Protein AF-A0A177L0U5-F1 (afdb_monomer_lite)

Sequence (101 aa):
MPKMHLKGRILQIVRENTLGKSEKGIWDYDIAKQVLTEYELQGAYAMGSVRIALTDLFSGALIETSEEKLDNGEHFGKDKVLFKYTLTSFGEDRMKDAGII

Secondary structure (DSSP, 8-state):
-PPPPHHHHHHHHHHHHHHS-SS-SEEHHHHHHHHHHHTT--HHHHHHHHHHHHHHHHHTTSEEEEEEEE--SSSS-TT-EEEEEEE-HHHHHHHHHTT--

Organism: NCBI:txid29332

Foldseek 3Di:
DPDDDLLLVLLVVQACQQPPDPDRFDKLQVSQVVSCVVVVHDDLVSSVVSVVSVVVCVVVVQKHFDDWDADCQPGNGGRDIMTTIHGDPVNVVVCVVVVSD

pLDDT: mean 94.85, std 7.61, range [49.94, 98.62]

Radius of gyration: 13.15 Å; chains: 1; bounding box: 37×27×33 Å

Structure (mmCIF, N/CA/C/O backbone):
data_AF-A0A177L0U5-F1
#
_entry.id   AF-A0A177L0U5-F1
#
loop_
_atom_site.group_PDB
_atom_site.id
_atom_site.type_symbol
_atom_site.label_atom_id
_atom_site.label_alt_id
_atom_site.label_comp_id
_atom_site.label_asym_id
_atom_site.label_entity_id
_atom_site.label_seq_id
_atom_site.pdbx_PDB_ins_code
_atom_site.Cartn_x
_atom_site.Cartn_y
_atom_site.Cartn_z
_atom_site.occupancy
_atom_site.B_iso_or_equiv
_atom_site.auth_seq_id
_atom_site.auth_comp_id
_atom_site.auth_asym_id
_atom_site.auth_atom_id
_atom_site.pdbx_PDB_model_num
ATOM 1 N N . MET A 1 1 ? 6.845 0.604 -23.774 1.00 49.94 1 MET A N 1
ATOM 2 C CA . MET A 1 1 ? 7.494 -0.117 -22.657 1.00 49.94 1 MET A CA 1
ATOM 3 C C . MET A 1 1 ? 6.488 -1.097 -22.075 1.00 49.94 1 MET A C 1
ATOM 5 O O . MET A 1 1 ? 5.314 -0.740 -22.038 1.00 49.94 1 MET A O 1
ATOM 9 N N . PRO A 1 2 ? 6.889 -2.315 -21.681 1.00 73.56 2 PRO A N 1
ATOM 10 C CA . PRO A 1 2 ? 6.002 -3.212 -20.942 1.00 73.56 2 PRO A CA 1
ATOM 11 C C . PRO A 1 2 ? 5.553 -2.547 -19.629 1.00 73.56 2 PRO A C 1
ATOM 13 O O . PRO A 1 2 ? 6.329 -1.805 -19.024 1.00 73.56 2 PRO A O 1
ATOM 16 N N . LYS A 1 3 ? 4.298 -2.770 -19.210 1.00 79.69 3 LYS A N 1
ATOM 17 C CA . LYS A 1 3 ? 3.794 -2.250 -17.927 1.00 79.69 3 LYS A CA 1
ATOM 18 C C . LYS A 1 3 ? 4.619 -2.854 -16.781 1.00 79.69 3 LYS A C 1
ATOM 20 O O . LYS A 1 3 ? 4.923 -4.046 -16.802 1.00 79.69 3 LYS A O 1
ATOM 25 N N . MET A 1 4 ? 4.962 -2.032 -15.787 1.00 90.88 4 MET A N 1
ATOM 26 C CA . MET A 1 4 ? 5.639 -2.468 -14.559 1.00 90.88 4 MET A CA 1
ATOM 27 C C . MET A 1 4 ? 4.837 -3.589 -13.878 1.00 90.88 4 MET A C 1
ATOM 29 O O . MET A 1 4 ? 3.605 -3.594 -13.927 1.00 90.88 4 MET A O 1
ATOM 33 N N . HIS A 1 5 ? 5.508 -4.535 -13.218 1.00 92.31 5 HIS A N 1
ATOM 34 C CA . HIS A 1 5 ? 4.809 -5.542 -12.416 1.00 92.31 5 HIS A CA 1
ATOM 35 C C . HIS A 1 5 ? 4.045 -4.874 -11.258 1.00 92.31 5 HIS A C 1
ATOM 37 O O . HIS A 1 5 ? 4.548 -3.931 -10.647 1.00 92.31 5 HIS A O 1
ATOM 43 N N . LEU A 1 6 ? 2.857 -5.387 -10.920 1.00 93.38 6 LEU A N 1
ATOM 44 C CA . LEU A 1 6 ? 1.898 -4.751 -10.005 1.00 93.38 6 LEU A CA 1
ATOM 45 C C . LEU A 1 6 ? 2.526 -4.256 -8.692 1.00 93.38 6 LEU A C 1
ATOM 47 O O . LEU A 1 6 ? 2.353 -3.102 -8.314 1.00 93.38 6 LEU A O 1
ATOM 51 N N . LYS A 1 7 ? 3.315 -5.111 -8.025 1.00 96.50 7 LYS A N 1
ATOM 52 C CA . LYS A 1 7 ? 4.002 -4.765 -6.767 1.00 96.50 7 LYS A CA 1
ATOM 53 C C . LYS A 1 7 ? 5.004 -3.619 -6.936 1.00 96.50 7 LYS A C 1
ATOM 55 O O . LYS A 1 7 ? 5.073 -2.744 -6.081 1.00 96.50 7 LYS A O 1
ATOM 60 N N . GLY A 1 8 ? 5.744 -3.605 -8.045 1.00 97.06 8 GLY A N 1
ATOM 61 C CA . GLY A 1 8 ? 6.687 -2.531 -8.354 1.00 97.06 8 GLY A CA 1
ATOM 62 C C . GLY A 1 8 ? 5.968 -1.207 -8.588 1.00 97.06 8 GLY A C 1
ATOM 63 O O . GLY A 1 8 ? 6.391 -0.179 -8.066 1.00 97.06 8 GLY A O 1
ATOM 64 N N . ARG A 1 9 ? 4.824 -1.236 -9.284 1.00 97.31 9 ARG A N 1
ATOM 65 C CA . ARG A 1 9 ? 4.019 -0.027 -9.478 1.00 97.31 9 ARG A CA 1
ATOM 66 C C . ARG A 1 9 ? 3.388 0.473 -8.178 1.00 97.31 9 ARG A C 1
ATOM 68 O O . ARG A 1 9 ? 3.429 1.670 -7.919 1.00 97.3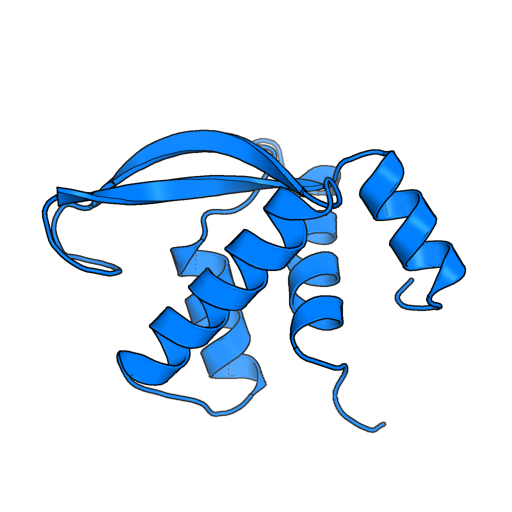1 9 ARG A O 1
ATOM 75 N N . ILE A 1 10 ? 2.877 -0.422 -7.330 1.00 98.31 10 ILE A N 1
ATOM 76 C CA . ILE A 1 10 ? 2.380 -0.066 -5.991 1.00 98.31 10 ILE A CA 1
ATOM 77 C C . ILE A 1 10 ? 3.474 0.634 -5.174 1.00 98.31 10 ILE A C 1
ATOM 79 O O . ILE A 1 10 ? 3.217 1.682 -4.589 1.00 98.31 10 ILE A O 1
ATOM 83 N N . LEU A 1 11 ? 4.703 0.109 -5.176 1.00 98.25 11 LEU A N 1
ATOM 84 C CA . LEU A 1 11 ? 5.831 0.736 -4.484 1.00 98.25 11 LEU A CA 1
ATOM 85 C C . LEU A 1 11 ? 6.142 2.142 -5.020 1.00 98.25 11 LEU A C 1
ATOM 87 O O . LEU A 1 11 ? 6.368 3.052 -4.227 1.00 98.25 11 LEU A O 1
ATOM 91 N N . GLN A 1 12 ? 6.092 2.350 -6.341 1.00 97.31 12 GLN A N 1
ATOM 92 C CA . GLN A 1 12 ? 6.242 3.685 -6.934 1.00 97.31 12 GLN A CA 1
ATOM 93 C C . GLN A 1 12 ? 5.150 4.652 -6.449 1.00 97.31 12 GLN A C 1
ATOM 95 O O . GLN A 1 12 ? 5.472 5.753 -6.010 1.00 97.31 12 GLN A O 1
ATOM 100 N N . ILE A 1 13 ? 3.882 4.222 -6.430 1.00 97.62 13 ILE A N 1
ATOM 101 C CA . ILE A 1 13 ? 2.760 5.029 -5.918 1.00 97.62 13 ILE A CA 1
ATOM 102 C C . ILE A 1 13 ? 2.988 5.404 -4.445 1.00 97.62 13 ILE A C 1
ATOM 104 O O . ILE A 1 13 ? 2.852 6.570 -4.067 1.00 97.62 13 ILE A O 1
ATOM 108 N N . VAL A 1 14 ? 3.365 4.440 -3.598 1.00 97.81 14 VAL A N 1
ATOM 109 C CA . VAL A 1 14 ? 3.622 4.694 -2.170 1.00 97.81 14 VAL A CA 1
ATOM 110 C C . VAL A 1 14 ? 4.802 5.654 -1.991 1.00 97.81 14 VAL A C 1
ATOM 112 O O . VAL A 1 14 ? 4.714 6.590 -1.194 1.00 97.81 14 VAL A O 1
ATOM 115 N N . ARG A 1 15 ? 5.879 5.490 -2.766 1.00 96.88 15 ARG A N 1
ATOM 116 C CA . ARG A 1 15 ? 7.048 6.379 -2.756 1.00 96.88 15 ARG A CA 1
ATOM 117 C C . ARG A 1 15 ? 6.683 7.821 -3.098 1.00 96.88 15 ARG A C 1
ATOM 119 O O . ARG A 1 15 ? 7.018 8.734 -2.343 1.00 96.88 15 ARG A O 1
ATOM 126 N N . GLU A 1 16 ? 5.973 8.024 -4.207 1.00 95.62 16 GLU A N 1
ATOM 127 C CA . GLU A 1 16 ? 5.518 9.341 -4.674 1.00 95.62 16 GLU A CA 1
ATOM 128 C C . GLU A 1 16 ? 4.721 10.074 -3.578 1.00 95.62 16 GLU A C 1
ATOM 130 O O . GLU A 1 16 ? 4.943 11.258 -3.318 1.00 95.62 16 GLU A O 1
ATOM 135 N N . ASN A 1 17 ? 3.854 9.348 -2.865 1.00 96.25 17 ASN A N 1
ATOM 136 C CA . ASN A 1 17 ? 3.027 9.894 -1.784 1.00 96.25 17 ASN A CA 1
ATOM 137 C C . ASN A 1 17 ? 3.739 9.973 -0.421 1.00 96.25 17 ASN A C 1
ATOM 139 O O . ASN A 1 17 ? 3.259 10.649 0.486 1.00 96.25 17 ASN A O 1
ATOM 143 N N . THR A 1 18 ? 4.896 9.329 -0.264 1.00 93.94 18 THR A N 1
ATOM 144 C CA . THR A 1 18 ? 5.742 9.463 0.933 1.00 93.94 18 THR A CA 1
ATOM 145 C C . THR A 1 18 ? 6.616 10.716 0.855 1.00 93.94 18 THR A C 1
ATOM 147 O O . THR A 1 18 ? 6.813 11.396 1.862 1.00 93.94 18 THR A O 1
ATOM 150 N N . LEU A 1 19 ? 7.129 11.036 -0.338 1.00 84.44 19 LEU A N 1
ATOM 151 C CA . LEU A 1 19 ? 8.087 12.127 -0.551 1.00 84.44 19 LEU A CA 1
ATOM 152 C C . LEU A 1 19 ? 7.432 13.468 -0.926 1.00 84.44 19 LEU A C 1
ATOM 154 O O . LEU A 1 19 ? 8.014 14.516 -0.661 1.00 84.44 19 LEU A O 1
ATOM 158 N N . GLY A 1 20 ? 6.256 13.450 -1.565 1.00 69.06 20 GLY A N 1
ATOM 159 C CA . GLY A 1 20 ? 5.732 14.609 -2.301 1.00 69.06 20 GLY A CA 1
ATOM 160 C C . GLY A 1 20 ? 4.594 15.413 -1.662 1.00 69.06 20 GLY A C 1
ATOM 161 O O . GLY A 1 20 ? 4.116 16.345 -2.307 1.00 69.06 20 GLY A O 1
ATOM 162 N N . LYS A 1 21 ? 4.103 15.078 -0.458 1.00 70.50 21 LYS A N 1
ATOM 163 C CA . LYS A 1 21 ? 2.868 15.677 0.097 1.00 70.50 21 LYS A CA 1
ATOM 164 C C . LYS A 1 21 ? 3.008 16.158 1.545 1.00 70.50 21 LYS A C 1
ATOM 166 O O . LYS A 1 21 ? 3.741 15.571 2.336 1.00 70.50 21 LYS A O 1
ATOM 171 N N . SER A 1 22 ? 2.258 17.216 1.884 1.00 65.81 22 SER A N 1
ATOM 172 C CA . SER A 1 22 ? 2.145 17.760 3.250 1.00 65.81 22 SER A CA 1
ATOM 173 C C . SER A 1 22 ? 1.605 16.724 4.240 1.00 65.81 22 SER A C 1
ATOM 175 O O . SER A 1 22 ? 2.038 16.684 5.387 1.00 65.81 22 SER A O 1
ATOM 177 N N . GLU A 1 23 ? 0.703 15.854 3.776 1.00 78.56 23 GLU A N 1
ATOM 178 C CA . GLU A 1 23 ? 0.345 14.617 4.466 1.00 78.56 23 GLU A CA 1
ATOM 179 C C . GLU A 1 23 ? 1.114 13.448 3.855 1.00 78.56 23 GLU A C 1
ATOM 181 O O . GLU A 1 23 ? 0.928 13.124 2.682 1.00 78.56 23 GLU A O 1
ATOM 186 N N . LYS A 1 24 ? 1.971 12.810 4.655 1.00 89.12 24 LYS A N 1
ATOM 187 C CA . LYS A 1 24 ? 2.766 11.666 4.206 1.00 89.12 24 LYS A CA 1
ATOM 188 C C . LYS A 1 24 ? 1.914 10.403 4.108 1.00 89.12 24 LYS A C 1
ATOM 190 O O . LYS A 1 24 ? 1.184 10.059 5.039 1.00 89.12 24 LYS A O 1
ATOM 195 N N . GLY A 1 25 ? 2.096 9.682 3.008 1.00 95.44 25 GLY A N 1
ATOM 196 C CA . GLY A 1 25 ? 1.502 8.374 2.770 1.00 95.44 25 GLY A CA 1
ATOM 197 C C . GLY A 1 25 ? 0.221 8.418 1.947 1.00 95.44 25 GLY A C 1
ATOM 198 O O . GLY A 1 25 ? -0.262 9.473 1.539 1.00 95.44 25 GLY A O 1
ATOM 199 N N . ILE A 1 26 ? -0.316 7.236 1.670 1.00 97.88 26 ILE A N 1
ATOM 200 C CA . ILE A 1 26 ? -1.492 7.052 0.819 1.00 97.88 26 ILE A CA 1
ATOM 201 C C . ILE A 1 26 ? -2.345 5.897 1.333 1.00 97.88 26 ILE A C 1
ATOM 203 O O . ILE A 1 26 ? -1.824 4.882 1.792 1.00 97.88 26 ILE A O 1
ATOM 207 N N . TRP A 1 27 ? -3.663 6.060 1.267 1.00 98.06 27 TRP A N 1
ATOM 208 C CA . TRP A 1 27 ? -4.599 5.034 1.697 1.00 98.06 27 TRP A CA 1
ATOM 209 C C . TRP A 1 27 ? -4.648 3.852 0.729 1.00 98.06 27 TRP A C 1
ATOM 211 O O . TRP A 1 27 ? -4.617 4.023 -0.490 1.00 98.06 27 TRP A O 1
ATOM 221 N N . ASP A 1 28 ? -4.797 2.650 1.274 1.00 98.31 28 ASP A N 1
ATOM 222 C CA . ASP A 1 28 ? -4.906 1.397 0.525 1.00 98.31 28 ASP A CA 1
ATOM 223 C C . ASP A 1 28 ? -5.993 1.412 -0.563 1.00 98.31 28 ASP A C 1
ATOM 225 O O . ASP A 1 28 ? -5.779 0.889 -1.660 1.00 98.31 28 ASP A O 1
ATOM 229 N N . TYR A 1 29 ? -7.126 2.068 -0.313 1.00 98.06 29 TYR 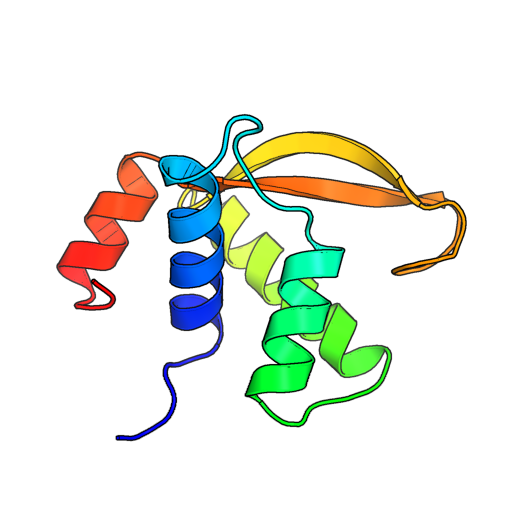A N 1
ATOM 230 C CA . TYR A 1 29 ? -8.187 2.235 -1.308 1.00 98.06 29 TYR A CA 1
ATOM 231 C C . TYR A 1 29 ? -7.814 3.173 -2.461 1.00 98.06 29 TYR A C 1
ATOM 233 O O . TYR A 1 29 ? -8.249 2.934 -3.588 1.00 98.06 29 TYR A O 1
ATOM 241 N N . ASP A 1 30 ? -7.008 4.209 -2.224 1.00 98.12 30 ASP A N 1
ATOM 242 C CA . ASP A 1 30 ? -6.551 5.119 -3.280 1.00 98.12 30 ASP A CA 1
ATOM 243 C C . ASP A 1 30 ? -5.495 4.443 -4.156 1.00 98.12 30 ASP A C 1
ATOM 245 O O . ASP A 1 30 ? -5.576 4.519 -5.384 1.00 98.12 30 ASP A O 1
ATOM 249 N N . ILE A 1 31 ? -4.575 3.686 -3.539 1.00 98.38 31 ILE A N 1
ATOM 250 C CA . ILE A 1 31 ? -3.627 2.827 -4.264 1.00 98.38 31 ILE A CA 1
ATOM 251 C C . ILE A 1 31 ? -4.399 1.854 -5.161 1.00 98.38 31 ILE A C 1
ATOM 253 O O . ILE A 1 31 ? -4.104 1.738 -6.350 1.00 98.38 31 ILE A O 1
ATOM 257 N N . ALA A 1 32 ? -5.406 1.167 -4.609 1.00 98.12 32 ALA A N 1
ATOM 258 C CA . ALA A 1 32 ? -6.199 0.199 -5.357 1.00 98.12 32 ALA A CA 1
ATOM 259 C C . ALA A 1 32 ? -6.937 0.846 -6.534 1.00 98.12 32 ALA A C 1
ATOM 261 O O . ALA A 1 32 ? -6.811 0.364 -7.656 1.00 98.12 32 ALA A O 1
ATOM 262 N N . LYS A 1 33 ? -7.634 1.969 -6.323 1.00 97.81 33 LYS A N 1
ATOM 263 C CA . LYS A 1 33 ? -8.328 2.697 -7.400 1.00 97.81 33 LYS A 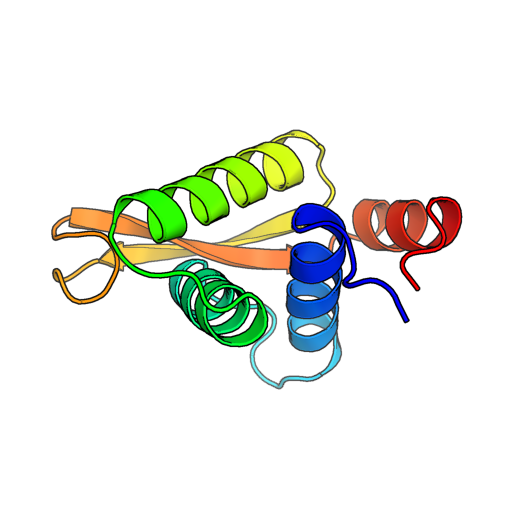CA 1
ATOM 264 C C . LYS A 1 33 ? -7.375 3.118 -8.520 1.00 97.81 33 LYS A C 1
ATOM 266 O O . LYS A 1 33 ? -7.696 2.933 -9.696 1.00 97.81 33 LYS A O 1
ATOM 271 N N . GLN A 1 34 ? -6.206 3.650 -8.166 1.00 97.94 34 GLN A N 1
ATOM 272 C CA . GLN A 1 34 ? -5.204 4.071 -9.139 1.00 97.94 34 GLN A CA 1
ATOM 273 C C . GLN A 1 34 ? -4.676 2.881 -9.949 1.00 97.94 34 GLN A C 1
ATOM 275 O O . GLN A 1 34 ? -4.691 2.917 -11.177 1.00 97.94 34 GLN A O 1
ATOM 280 N N . VAL A 1 35 ? -4.284 1.799 -9.275 1.00 97.75 35 VAL A N 1
ATOM 281 C CA . VAL A 1 35 ? -3.803 0.572 -9.920 1.00 97.75 35 VAL A CA 1
ATOM 282 C C . VAL A 1 35 ? -4.868 -0.042 -10.828 1.00 97.75 35 VAL A C 1
ATOM 284 O O . VAL A 1 35 ? -4.576 -0.395 -11.966 1.00 97.75 35 VAL A O 1
ATOM 287 N N . LEU A 1 36 ? -6.112 -0.155 -10.367 1.00 97.19 36 LEU A N 1
ATOM 288 C CA . LEU A 1 36 ? -7.189 -0.711 -11.184 1.00 97.19 36 LEU A CA 1
ATOM 289 C C . LEU A 1 36 ? -7.407 0.121 -12.454 1.00 97.19 36 LEU A C 1
ATOM 291 O O . LEU A 1 36 ? -7.544 -0.446 -13.534 1.00 97.19 36 LEU A O 1
ATOM 295 N N . THR A 1 37 ? -7.347 1.449 -12.340 1.00 97.38 37 THR A N 1
ATOM 296 C CA . THR A 1 37 ? -7.457 2.360 -13.488 1.00 97.38 37 THR A CA 1
ATOM 297 C C . THR A 1 37 ? -6.288 2.185 -14.465 1.00 97.38 37 THR A C 1
ATOM 299 O O . THR A 1 37 ? -6.508 1.994 -15.657 1.00 97.38 37 THR A O 1
ATOM 302 N N . GLU A 1 38 ? -5.041 2.196 -13.982 1.00 96.56 38 GLU A N 1
ATOM 303 C CA . GLU A 1 38 ? -3.835 2.084 -14.823 1.00 96.56 38 GLU A CA 1
ATOM 304 C C . GLU A 1 38 ? -3.729 0.726 -15.550 1.00 96.56 38 GLU A C 1
ATOM 306 O O . GLU A 1 38 ? -3.163 0.627 -16.647 1.00 96.56 38 GLU A O 1
ATOM 311 N N . TYR A 1 39 ? -4.264 -0.337 -14.946 1.00 95.50 39 TYR A N 1
ATOM 312 C CA . TYR A 1 39 ? -4.206 -1.704 -15.470 1.00 95.50 39 TYR A CA 1
ATOM 313 C C . TYR A 1 39 ? -5.522 -2.179 -16.099 1.00 95.50 39 TYR A C 1
ATOM 315 O O . TYR A 1 39 ? -5.581 -3.333 -16.513 1.00 95.50 39 TYR A O 1
ATOM 323 N N . GLU A 1 40 ? -6.527 -1.304 -16.224 1.00 96.56 40 GLU A N 1
ATOM 324 C CA . GLU A 1 40 ? -7.838 -1.613 -16.824 1.00 96.56 40 GLU A CA 1
ATOM 325 C C . GLU A 1 40 ? -8.536 -2.804 -16.133 1.00 96.56 40 GLU A C 1
ATOM 327 O O . GLU A 1 40 ? -9.171 -3.652 -16.760 1.00 96.56 40 GLU A O 1
ATOM 332 N N . LEU A 1 41 ? -8.393 -2.878 -14.807 1.00 96.06 41 LEU A N 1
ATOM 333 C CA . LEU A 1 41 ? -8.988 -3.896 -13.944 1.00 96.06 41 LEU A CA 1
ATOM 334 C C . LEU A 1 41 ? -10.209 -3.330 -13.215 1.00 96.06 41 LEU A C 1
ATOM 336 O O . LEU A 1 41 ? -10.293 -2.137 -12.933 1.00 96.06 41 LEU A O 1
ATOM 340 N N . GLN A 1 42 ? -11.147 -4.198 -12.840 1.00 96.38 42 GLN A N 1
ATOM 341 C CA . GLN A 1 42 ? -12.372 -3.781 -12.159 1.00 96.38 42 GLN A CA 1
ATOM 342 C C . GLN A 1 42 ? -12.902 -4.837 -11.187 1.00 96.38 42 GLN A C 1
ATOM 344 O O . GLN A 1 42 ? -12.603 -6.027 -11.291 1.00 96.38 42 GLN A O 1
ATOM 349 N N . GLY A 1 43 ? -13.751 -4.385 -10.264 1.00 95.25 43 GLY A N 1
ATOM 350 C CA . GLY A 1 43 ? -14.501 -5.241 -9.350 1.00 95.25 43 GLY A CA 1
ATOM 351 C C . GLY A 1 43 ? -13.774 -5.593 -8.048 1.00 95.25 43 GLY A C 1
ATOM 352 O O . GLY A 1 43 ? -12.579 -5.355 -7.866 1.00 95.25 43 GLY A O 1
ATOM 353 N N . ALA A 1 44 ? -14.534 -6.183 -7.120 1.00 94.00 44 ALA A N 1
ATOM 354 C CA . ALA A 1 44 ? -14.085 -6.467 -5.756 1.00 94.00 44 ALA A CA 1
ATOM 355 C C . ALA A 1 44 ? -12.885 -7.427 -5.693 1.00 94.00 44 ALA A C 1
ATOM 357 O O . ALA A 1 44 ? -12.026 -7.278 -4.827 1.00 94.00 44 ALA A O 1
ATOM 358 N N . TYR A 1 45 ? -12.799 -8.380 -6.626 1.00 95.38 45 TYR A N 1
ATOM 359 C CA . TYR A 1 45 ? -11.664 -9.299 -6.708 1.00 95.38 45 TYR A CA 1
ATOM 360 C C . TYR A 1 45 ? -10.353 -8.547 -6.969 1.00 95.38 45 TYR A C 1
ATOM 362 O O . TYR A 1 45 ? -9.401 -8.709 -6.211 1.00 95.38 45 TYR A O 1
ATOM 370 N N . ALA A 1 46 ? -10.327 -7.664 -7.975 1.00 96.44 46 ALA A N 1
ATOM 371 C CA . ALA A 1 46 ? -9.143 -6.875 -8.307 1.00 96.44 46 ALA A CA 1
ATOM 372 C C . ALA A 1 46 ? -8.738 -5.935 -7.159 1.00 96.44 46 ALA A C 1
ATOM 374 O O . ALA A 1 46 ? -7.558 -5.857 -6.818 1.00 96.44 46 ALA A O 1
ATOM 375 N N . MET A 1 47 ? -9.713 -5.289 -6.504 1.00 96.19 47 MET A N 1
ATOM 376 C CA . MET A 1 47 ? -9.469 -4.498 -5.288 1.00 96.19 47 MET A CA 1
ATOM 377 C C . MET A 1 47 ? -8.809 -5.348 -4.190 1.00 96.19 47 MET A C 1
ATOM 379 O O . MET A 1 47 ? -7.826 -4.930 -3.578 1.00 96.19 47 MET A O 1
ATOM 383 N N . GLY A 1 48 ? -9.311 -6.566 -3.963 1.00 96.00 48 GLY A N 1
ATOM 384 C CA . GLY A 1 48 ? -8.744 -7.517 -3.007 1.00 96.00 48 GLY A CA 1
ATOM 385 C C . GLY A 1 48 ? -7.323 -7.962 -3.365 1.00 96.00 48 GLY A C 1
ATOM 386 O O . GLY A 1 48 ? -6.472 -8.034 -2.482 1.00 96.00 48 GLY A O 1
ATOM 387 N N . SER A 1 49 ? -7.026 -8.194 -4.647 1.00 96.88 49 SER A N 1
ATOM 388 C CA . SER A 1 49 ? -5.676 -8.545 -5.107 1.00 96.88 49 SER A CA 1
ATOM 389 C C . SER A 1 49 ? -4.652 -7.448 -4.808 1.00 96.88 49 SER A C 1
ATOM 391 O O . SER A 1 49 ? -3.522 -7.762 -4.433 1.00 96.88 49 SER A O 1
ATOM 393 N N . VAL A 1 50 ? -5.038 -6.170 -4.906 1.00 98.06 50 VAL A N 1
ATOM 394 C CA . VAL A 1 50 ? -4.164 -5.063 -4.488 1.00 98.06 50 VAL A CA 1
ATOM 395 C C . VAL A 1 50 ? -3.916 -5.102 -2.980 1.00 98.06 50 VAL A C 1
ATOM 397 O O . VAL A 1 50 ? -2.773 -4.945 -2.558 1.00 98.06 50 VAL A O 1
ATOM 400 N N . ARG A 1 51 ? -4.937 -5.382 -2.158 1.00 97.62 51 ARG A N 1
ATOM 401 C CA . ARG A 1 51 ? -4.752 -5.520 -0.701 1.00 97.62 51 ARG A CA 1
ATOM 402 C C . ARG A 1 51 ? -3.812 -6.665 -0.339 1.00 97.62 51 ARG A C 1
ATOM 404 O O . ARG A 1 51 ? -2.961 -6.479 0.518 1.00 97.62 51 ARG A O 1
ATOM 411 N N . ILE A 1 52 ? -3.913 -7.805 -1.024 1.00 97.94 52 ILE A N 1
ATOM 412 C CA . ILE A 1 52 ? -2.975 -8.926 -0.845 1.00 97.94 52 ILE A CA 1
ATOM 413 C C . ILE A 1 52 ? -1.548 -8.479 -1.182 1.00 97.94 52 ILE A C 1
ATOM 415 O O . ILE A 1 52 ? -0.627 -8.713 -0.405 1.00 97.94 52 ILE A O 1
ATOM 419 N N . ALA A 1 53 ? -1.361 -7.772 -2.300 1.00 98.38 53 ALA A N 1
ATOM 420 C CA . ALA A 1 53 ? -0.052 -7.242 -2.666 1.00 98.38 53 ALA A CA 1
ATOM 421 C C . ALA A 1 53 ? 0.495 -6.252 -1.621 1.00 98.38 53 ALA A C 1
ATOM 423 O O . ALA A 1 53 ? 1.683 -6.300 -1.314 1.00 98.38 53 ALA A O 1
ATOM 424 N N . LEU A 1 54 ? -0.352 -5.390 -1.051 1.00 98.62 54 LEU A N 1
ATOM 425 C CA . LEU A 1 54 ? 0.024 -4.477 0.033 1.00 98.62 54 LEU A CA 1
ATOM 426 C C . LEU A 1 54 ? 0.405 -5.233 1.309 1.00 98.62 54 LEU A C 1
ATOM 428 O O . LEU A 1 54 ? 1.415 -4.897 1.921 1.00 98.62 54 LEU A O 1
ATOM 432 N N . THR A 1 55 ? -0.336 -6.283 1.677 1.00 98.31 55 THR A N 1
ATOM 433 C CA . THR A 1 55 ? 0.024 -7.159 2.801 1.00 98.31 55 THR A CA 1
ATOM 434 C C . THR A 1 55 ? 1.397 -7.792 2.589 1.00 98.31 55 THR A C 1
ATOM 436 O O . THR A 1 55 ? 2.226 -7.717 3.488 1.00 98.31 55 THR A O 1
ATOM 439 N N . ASP A 1 56 ? 1.688 -8.325 1.399 1.00 98.38 56 ASP A N 1
ATOM 440 C CA . ASP A 1 56 ? 3.003 -8.906 1.098 1.00 98.38 56 ASP A CA 1
ATOM 441 C C . ASP A 1 56 ? 4.139 -7.877 1.230 1.00 98.38 56 ASP A C 1
ATOM 443 O O . ASP A 1 56 ? 5.196 -8.175 1.787 1.00 98.38 56 ASP A O 1
ATOM 447 N N . LEU A 1 57 ? 3.937 -6.662 0.708 1.00 98.56 57 LEU A N 1
ATOM 448 C CA . LEU A 1 57 ? 4.927 -5.582 0.775 1.00 98.56 57 LEU A CA 1
ATOM 449 C C . LEU A 1 57 ? 5.156 -5.108 2.217 1.00 98.56 57 LEU A C 1
ATOM 451 O O . LEU A 1 57 ? 6.298 -4.848 2.603 1.00 98.56 57 LEU A O 1
ATOM 455 N N . PHE A 1 58 ? 4.086 -5.027 3.010 1.00 98.56 58 PHE A N 1
ATOM 456 C CA . PHE A 1 58 ? 4.140 -4.688 4.429 1.00 98.56 58 PHE A CA 1
ATOM 457 C C . PHE A 1 58 ? 4.863 -5.774 5.235 1.00 98.56 58 PHE A C 1
ATOM 459 O O . PHE A 1 58 ? 5.791 -5.477 5.982 1.00 98.56 58 PHE A O 1
ATOM 466 N N . SER A 1 59 ? 4.511 -7.048 5.035 1.00 98.06 59 SER A N 1
ATOM 467 C CA . SER A 1 59 ? 5.184 -8.181 5.681 1.00 98.06 59 SER A CA 1
ATOM 468 C C . SER A 1 59 ? 6.665 -8.282 5.304 1.00 98.06 59 SER A C 1
ATOM 470 O O . SER A 1 59 ? 7.467 -8.756 6.104 1.00 98.06 59 SER A O 1
ATOM 472 N N . GLY A 1 60 ? 7.041 -7.809 4.113 1.00 97.88 60 GLY A N 1
ATOM 473 C CA . GLY A 1 60 ? 8.431 -7.678 3.673 1.00 97.88 60 GLY A CA 1
ATOM 474 C C . GLY A 1 60 ? 9.156 -6.418 4.164 1.00 97.88 60 GLY A C 1
ATOM 475 O O . GLY 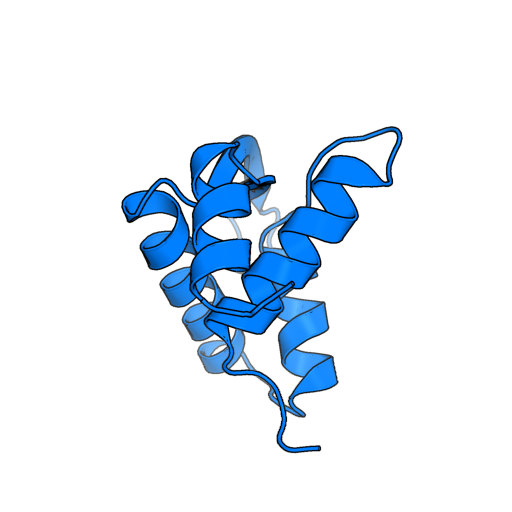A 1 60 ? 10.267 -6.168 3.705 1.00 97.88 60 GLY A O 1
ATOM 476 N N . ALA A 1 61 ? 8.545 -5.613 5.041 1.00 98.25 61 ALA A N 1
ATOM 477 C CA . ALA A 1 61 ? 9.078 -4.355 5.575 1.00 98.25 61 ALA A CA 1
A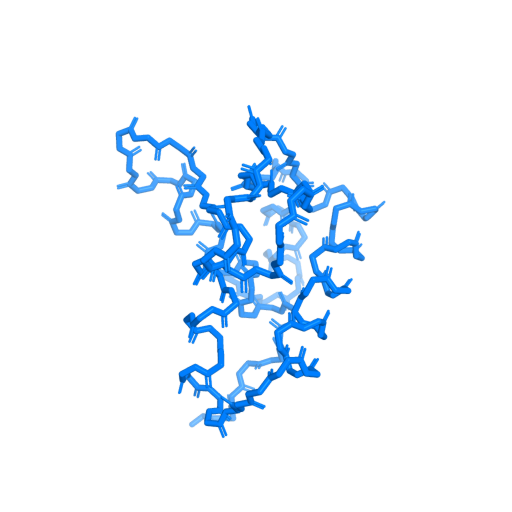TOM 478 C C . ALA A 1 61 ? 9.428 -3.281 4.520 1.00 98.25 61 ALA A C 1
ATOM 480 O O . ALA A 1 61 ? 10.164 -2.335 4.810 1.00 98.25 61 ALA A O 1
ATOM 481 N N . LEU A 1 62 ? 8.904 -3.396 3.292 1.00 98.62 62 LEU A N 1
ATOM 482 C CA . LEU A 1 62 ? 9.121 -2.403 2.230 1.00 98.62 62 LEU A CA 1
ATOM 483 C C . LEU A 1 62 ? 8.251 -1.156 2.439 1.00 98.62 62 LEU A C 1
ATOM 485 O O . LEU A 1 62 ? 8.637 -0.048 2.073 1.00 98.62 62 LEU A O 1
ATOM 489 N N . ILE A 1 63 ? 7.076 -1.345 3.033 1.00 98.62 63 ILE A N 1
ATOM 490 C CA . ILE A 1 63 ? 6.144 -0.284 3.414 1.00 98.62 63 ILE A CA 1
ATOM 491 C C . ILE A 1 63 ? 5.729 -0.478 4.870 1.00 98.62 63 ILE A C 1
ATOM 493 O O . ILE A 1 63 ? 5.768 -1.591 5.392 1.00 98.62 63 ILE A O 1
ATOM 497 N N . GLU A 1 64 ? 5.296 0.598 5.507 1.00 98.19 64 GLU A N 1
ATOM 498 C CA . GLU A 1 64 ? 4.775 0.605 6.873 1.00 98.19 64 GLU A CA 1
ATOM 499 C C . GLU A 1 64 ? 3.434 1.341 6.927 1.00 98.19 64 GLU A C 1
ATOM 501 O O . GLU A 1 64 ? 3.074 2.052 5.986 1.00 98.19 64 GLU A O 1
ATOM 506 N N . THR A 1 65 ? 2.678 1.148 8.008 1.00 97.19 65 THR A N 1
ATOM 507 C CA . THR A 1 65 ? 1.409 1.849 8.230 1.00 97.19 65 THR A CA 1
ATOM 508 C C . THR A 1 65 ? 1.628 3.050 9.143 1.00 97.19 65 THR A C 1
ATOM 510 O O . THR A 1 65 ? 2.246 2.919 10.198 1.00 97.19 65 THR A O 1
ATOM 513 N N . SER A 1 66 ? 1.123 4.214 8.744 1.00 93.88 66 SER A N 1
ATOM 514 C CA . SER A 1 66 ? 1.200 5.450 9.531 1.00 93.88 66 SER A CA 1
ATOM 515 C C . SER A 1 66 ? -0.123 5.814 10.205 1.00 93.88 66 SER A C 1
ATOM 517 O O . SER A 1 66 ? -0.128 6.552 11.188 1.00 93.88 66 SER A O 1
ATOM 519 N N . GLU A 1 67 ? -1.242 5.295 9.696 1.00 96.94 67 GLU A N 1
ATOM 520 C CA . GLU A 1 67 ? -2.590 5.583 10.184 1.00 96.94 67 GLU A CA 1
ATOM 521 C C . GLU A 1 67 ? -3.536 4.424 9.844 1.00 96.94 67 GLU A C 1
ATOM 523 O O . GLU A 1 67 ? -3.388 3.770 8.806 1.00 96.94 67 GLU A O 1
ATOM 528 N N . GLU A 1 68 ? -4.535 4.199 10.695 1.00 97.38 68 GLU A N 1
ATOM 529 C CA . GLU A 1 68 ? -5.608 3.236 10.462 1.00 97.38 68 GLU A CA 1
ATOM 530 C C . GLU A 1 68 ? -6.977 3.830 10.807 1.00 97.38 68 GLU A C 1
ATOM 532 O O . GLU A 1 68 ? -7.112 4.641 11.724 1.00 97.38 68 GLU A O 1
ATOM 537 N N . LYS A 1 69 ? -8.011 3.424 10.064 1.00 97.81 69 LYS A N 1
ATOM 538 C CA . LYS A 1 69 ? -9.408 3.776 10.357 1.00 97.81 69 LYS A CA 1
ATOM 539 C C . LYS A 1 69 ? -10.366 2.689 9.885 1.00 97.81 69 LYS A C 1
ATOM 541 O O . LYS A 1 69 ? -10.008 1.861 9.051 1.00 97.81 69 LYS A O 1
ATOM 546 N N . LEU A 1 70 ? -11.598 2.706 10.389 1.00 98.25 70 LEU A N 1
ATOM 547 C CA . LEU A 1 70 ? -12.661 1.838 9.883 1.00 98.25 70 LEU A CA 1
ATOM 548 C C . LEU A 1 70 ? -13.322 2.451 8.646 1.00 98.25 70 LEU A C 1
ATOM 550 O O .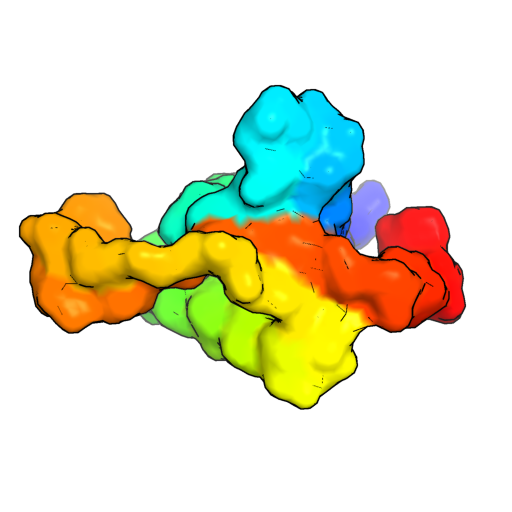 LEU A 1 70 ? -13.618 3.644 8.601 1.00 98.25 70 LEU A O 1
ATOM 554 N N . ASP A 1 71 ? -13.560 1.609 7.651 1.00 97.69 71 ASP A N 1
ATOM 555 C CA . ASP A 1 71 ? -14.324 1.929 6.456 1.00 97.69 71 ASP A CA 1
ATOM 556 C C . ASP A 1 71 ? -15.813 2.073 6.803 1.00 97.69 71 ASP A C 1
ATOM 558 O O . ASP A 1 71 ? -16.409 1.225 7.474 1.00 97.69 71 ASP A O 1
ATOM 562 N N . ASN A 1 72 ? -16.431 3.144 6.313 1.00 97.12 72 ASN A N 1
ATOM 563 C CA . ASN A 1 72 ? -17.863 3.398 6.459 1.00 97.12 72 ASN A CA 1
ATOM 564 C C . ASN A 1 72 ? -18.716 2.610 5.440 1.00 97.12 72 ASN A C 1
ATOM 566 O O . ASN A 1 72 ? -19.944 2.630 5.521 1.00 97.12 72 ASN A O 1
ATOM 570 N N . GLY A 1 73 ? -18.075 1.892 4.513 1.00 95.75 73 GLY A N 1
ATOM 571 C CA . GLY A 1 73 ? -18.698 1.131 3.434 1.00 95.75 73 GLY A CA 1
ATOM 572 C C . GLY A 1 73 ? -18.392 1.662 2.034 1.00 95.75 73 GLY A C 1
ATOM 573 O O . GLY A 1 73 ? -18.847 1.059 1.066 1.00 95.75 73 GLY A O 1
ATOM 574 N N . GLU A 1 74 ? -17.628 2.747 1.905 1.00 94.88 74 GLU A N 1
ATOM 575 C CA . GLU A 1 74 ? -17.348 3.406 0.626 1.00 94.88 74 GLU A CA 1
ATOM 576 C C . GLU A 1 74 ? -16.192 2.786 -0.172 1.00 94.88 74 GLU A C 1
ATOM 578 O O . GLU A 1 74 ? -15.999 3.149 -1.338 1.00 94.88 74 GLU A O 1
ATOM 583 N N . HIS A 1 75 ? -15.370 1.910 0.420 1.00 95.44 75 HIS A N 1
ATOM 584 C CA . HIS A 1 75 ? -14.134 1.450 -0.229 1.00 95.44 75 HIS A CA 1
ATOM 585 C C . HIS A 1 75 ? -14.046 -0.071 -0.396 1.00 95.44 75 HIS A C 1
ATOM 587 O O . HIS A 1 75 ? -14.148 -0.577 -1.514 1.00 95.44 75 HIS A O 1
ATOM 593 N N . PHE A 1 76 ? -13.847 -0.808 0.693 1.00 94.88 76 PHE A N 1
ATOM 594 C CA . PHE A 1 76 ? -13.752 -2.270 0.714 1.00 94.88 76 PHE A CA 1
ATOM 595 C C . PHE A 1 76 ? -14.925 -2.932 1.440 1.00 94.88 76 PHE A C 1
ATOM 597 O O . PHE A 1 76 ? -15.165 -4.126 1.247 1.00 94.88 76 PHE A O 1
ATOM 604 N N . GLY A 1 77 ? -15.643 -2.185 2.274 1.00 94.94 77 GLY A N 1
ATOM 605 C CA . GLY A 1 77 ? -16.847 -2.637 2.959 1.00 94.94 77 GLY A CA 1
ATOM 606 C C . GLY A 1 77 ? -16.898 -2.142 4.395 1.00 94.94 77 GLY A C 1
ATOM 607 O O . GLY A 1 77 ? -15.869 -1.913 5.020 1.00 94.94 77 GLY A O 1
ATOM 608 N N . LYS A 1 78 ? -18.114 -2.000 4.924 1.00 97.19 78 LYS A N 1
ATOM 609 C CA . LYS A 1 78 ? -18.340 -1.465 6.266 1.00 97.19 78 LYS A CA 1
ATOM 610 C C . LYS A 1 78 ? -17.548 -2.247 7.323 1.00 97.19 78 LYS A C 1
ATOM 612 O O . LYS A 1 78 ? -17.476 -3.476 7.263 1.00 97.19 78 LYS A O 1
ATOM 617 N N . ASP A 1 79 ? -16.959 -1.514 8.264 1.00 97.25 79 ASP A N 1
ATOM 618 C CA . ASP A 1 79 ? -16.171 -2.018 9.396 1.00 97.25 79 ASP A CA 1
ATOM 619 C C . ASP A 1 79 ? -14.877 -2.760 8.991 1.00 97.25 79 ASP A C 1
ATOM 621 O O . ASP A 1 79 ? -14.248 -3.436 9.808 1.00 97.25 79 ASP A O 1
ATOM 625 N N . LYS A 1 80 ? -14.429 -2.633 7.733 1.00 96.12 80 LYS A N 1
ATOM 626 C CA . LYS A 1 80 ? -13.090 -3.076 7.320 1.00 96.12 80 LYS A CA 1
ATOM 627 C C . LYS A 1 80 ? -12.044 -2.053 7.751 1.00 96.12 80 LYS A C 1
ATOM 629 O O . LYS A 1 80 ? -12.257 -0.856 7.616 1.00 96.12 80 LYS A O 1
ATOM 634 N N . VAL A 1 81 ? -10.889 -2.524 8.214 1.00 97.69 81 VAL A N 1
ATOM 635 C CA . VAL A 1 81 ? -9.751 -1.641 8.504 1.00 97.69 81 VAL A CA 1
ATOM 636 C C . VAL A 1 81 ? -9.137 -1.154 7.190 1.00 97.69 81 VAL A C 1
ATOM 638 O O . VAL A 1 81 ? -8.896 -1.964 6.286 1.00 97.69 81 VAL A O 1
ATOM 641 N N . LEU A 1 82 ? -8.912 0.153 7.115 1.00 98.44 82 LEU A N 1
ATOM 642 C CA . LEU A 1 82 ? -8.197 0.877 6.070 1.00 98.44 82 LEU A CA 1
ATOM 643 C C . LEU A 1 82 ? -6.837 1.293 6.612 1.00 98.44 82 LEU A C 1
ATOM 645 O O . LEU A 1 82 ? -6.748 1.742 7.756 1.00 98.44 82 LEU A O 1
ATOM 649 N N . PHE A 1 83 ? -5.810 1.198 5.777 1.00 98.31 83 PHE A N 1
ATOM 650 C CA . PHE A 1 83 ? -4.434 1.509 6.158 1.00 98.31 83 PHE A CA 1
ATOM 651 C C . PHE A 1 83 ? -3.872 2.628 5.292 1.00 98.31 83 PHE A C 1
ATOM 653 O O . PHE A 1 83 ? -4.033 2.615 4.068 1.00 98.31 83 PHE A O 1
ATOM 660 N N . LYS A 1 84 ? -3.190 3.584 5.922 1.00 98.12 84 LYS A N 1
ATOM 661 C CA . LYS A 1 84 ? -2.383 4.593 5.235 1.00 98.12 84 LYS A CA 1
ATOM 662 C C . LYS A 1 84 ? -0.940 4.112 5.212 1.00 98.12 84 LYS A C 1
ATOM 664 O O . LYS A 1 84 ? -0.331 3.935 6.263 1.00 98.12 84 LYS A O 1
ATOM 669 N N . TYR A 1 85 ? -0.402 3.892 4.017 1.00 98.38 85 TYR A N 1
ATOM 670 C CA . TYR A 1 85 ? 0.936 3.345 3.826 1.00 98.38 85 TYR A CA 1
ATOM 671 C C . TYR A 1 85 ? 1.969 4.422 3.497 1.00 98.38 85 TYR A C 1
ATOM 673 O O . TYR A 1 85 ? 1.705 5.334 2.709 1.00 98.38 85 TYR A O 1
ATOM 681 N N . THR A 1 86 ? 3.169 4.260 4.048 1.00 98.06 86 THR A N 1
ATOM 682 C CA . THR A 1 86 ? 4.386 5.009 3.707 1.00 98.06 86 THR A CA 1
ATOM 683 C C . THR A 1 86 ? 5.511 4.057 3.316 1.00 98.06 86 THR A C 1
ATOM 685 O O . THR A 1 86 ? 5.524 2.887 3.700 1.00 98.06 86 THR A O 1
ATOM 688 N N . LEU A 1 87 ? 6.460 4.550 2.522 1.00 97.94 87 LEU A N 1
ATOM 689 C CA . LEU A 1 87 ? 7.650 3.796 2.142 1.00 97.94 87 LEU A CA 1
ATOM 690 C C . LEU A 1 87 ? 8.684 3.837 3.272 1.00 97.94 87 LEU A C 1
ATOM 692 O O . LEU A 1 87 ? 8.965 4.910 3.809 1.00 97.94 87 LEU A O 1
ATOM 696 N N . THR A 1 88 ? 9.289 2.693 3.589 1.00 98.06 88 THR A N 1
ATOM 697 C CA . THR A 1 88 ? 10.406 2.631 4.541 1.00 98.06 88 THR A CA 1
ATOM 698 C C . THR A 1 88 ? 11.735 2.952 3.847 1.00 98.06 88 THR A C 1
ATOM 700 O O . THR A 1 88 ? 11.859 2.857 2.624 1.00 98.06 88 THR A O 1
ATOM 703 N N . SER A 1 89 ? 12.778 3.281 4.615 1.00 97.12 89 SER A N 1
ATOM 704 C CA . SER A 1 89 ? 14.136 3.416 4.059 1.00 97.12 89 SER A CA 1
ATOM 705 C C . SER A 1 89 ? 14.631 2.107 3.430 1.00 97.12 89 SER A C 1
ATOM 707 O O . SER A 1 89 ? 15.188 2.118 2.335 1.00 97.12 89 SER A O 1
ATOM 709 N N . PHE A 1 90 ? 14.355 0.970 4.077 1.00 98.06 90 PHE A N 1
ATOM 710 C CA . PHE A 1 90 ? 14.641 -0.359 3.532 1.00 98.06 90 PHE A CA 1
ATOM 711 C C . PHE A 1 90 ? 13.906 -0.608 2.207 1.00 98.06 90 PHE A C 1
ATOM 713 O O . PHE A 1 90 ? 14.487 -1.165 1.275 1.00 98.06 90 PHE A O 1
ATOM 720 N N . GLY A 1 91 ? 12.648 -0.172 2.113 1.00 98.06 91 GLY A N 1
ATOM 721 C CA . GLY A 1 91 ? 11.839 -0.245 0.904 1.00 98.06 91 GLY A CA 1
ATOM 722 C C . GLY A 1 91 ? 12.447 0.527 -0.258 1.00 98.06 91 GLY A C 1
ATOM 723 O O . GLY A 1 91 ? 12.607 -0.031 -1.341 1.00 98.06 91 GLY A O 1
ATOM 724 N N . GLU A 1 92 ? 12.849 1.776 -0.015 1.00 97.75 92 GLU A N 1
ATOM 725 C CA . GLU A 1 92 ? 13.534 2.621 -1.001 1.00 97.75 92 GLU A CA 1
ATOM 726 C C . GLU A 1 92 ? 14.816 1.955 -1.523 1.00 97.75 92 GLU A C 1
ATOM 728 O O . GLU A 1 92 ? 15.050 1.917 -2.731 1.00 97.75 92 GLU A O 1
ATOM 733 N N . ASP A 1 93 ? 15.634 1.385 -0.637 1.00 98.12 93 ASP A N 1
ATOM 734 C CA . ASP A 1 93 ? 16.873 0.716 -1.042 1.00 98.12 93 ASP A CA 1
ATOM 735 C C . ASP A 1 93 ? 16.604 -0.551 -1.866 1.00 98.12 93 ASP A C 1
ATOM 737 O O . ASP A 1 93 ? 17.259 -0.776 -2.883 1.00 98.12 93 ASP A O 1
ATOM 741 N N . ARG A 1 94 ? 15.586 -1.346 -1.512 1.00 97.81 94 ARG A N 1
ATOM 742 C CA . ARG A 1 94 ? 15.179 -2.500 -2.333 1.00 97.81 94 ARG A CA 1
ATOM 743 C C . ARG A 1 94 ? 14.610 -2.097 -3.686 1.00 97.81 94 ARG A C 1
ATOM 745 O O . ARG A 1 94 ? 14.817 -2.823 -4.655 1.00 97.81 94 ARG A O 1
ATOM 752 N N . MET A 1 95 ? 13.915 -0.964 -3.778 1.00 97.50 95 MET A N 1
ATOM 753 C CA . MET A 1 95 ? 13.438 -0.451 -5.063 1.00 97.50 95 MET A CA 1
ATOM 754 C C . MET A 1 95 ? 14.600 -0.099 -5.998 1.00 97.50 95 MET A C 1
ATOM 756 O O . MET A 1 95 ? 14.523 -0.439 -7.179 1.00 97.50 95 MET A O 1
ATOM 760 N N . LYS A 1 96 ? 15.676 0.514 -5.480 1.00 97.62 96 LYS A N 1
ATOM 761 C CA . LYS A 1 96 ? 16.900 0.800 -6.253 1.00 97.62 96 LYS A CA 1
ATOM 762 C C . LYS A 1 96 ? 17.581 -0.486 -6.715 1.00 97.62 96 LYS A C 1
ATOM 764 O O . LYS A 1 96 ? 17.868 -0.635 -7.898 1.00 97.62 96 LYS A O 1
ATOM 769 N N . ASP A 1 97 ? 17.776 -1.443 -5.806 1.00 97.50 97 ASP A N 1
ATOM 770 C CA . ASP A 1 97 ? 18.415 -2.725 -6.135 1.00 97.50 97 ASP A CA 1
ATOM 771 C C . ASP A 1 97 ? 17.643 -3.508 -7.205 1.00 97.50 97 ASP A C 1
ATOM 773 O O . ASP A 1 97 ? 18.235 -4.188 -8.041 1.00 97.50 97 ASP A O 1
ATOM 777 N N . ALA A 1 98 ? 16.311 -3.416 -7.179 1.00 95.12 98 ALA A N 1
ATOM 778 C CA . ALA A 1 98 ? 15.426 -4.079 -8.128 1.00 95.12 98 ALA A CA 1
ATOM 779 C C . ALA A 1 98 ? 15.226 -3.298 -9.442 1.00 95.12 98 ALA A C 1
ATOM 781 O O . ALA A 1 98 ? 14.477 -3.761 -10.304 1.00 95.12 98 ALA A O 1
ATOM 782 N N . GLY A 1 99 ? 15.844 -2.120 -9.602 1.00 94.94 99 GLY A N 1
ATOM 783 C CA . GLY A 1 99 ? 15.685 -1.267 -10.785 1.00 94.94 99 GLY A CA 1
ATOM 784 C C . GLY A 1 99 ? 14.258 -0.742 -10.984 1.00 94.94 99 GLY A C 1
ATOM 785 O O . GLY A 1 99 ? 13.825 -0.533 -12.117 1.00 94.94 99 GLY A O 1
ATOM 786 N N . ILE A 1 100 ? 13.498 -0.581 -9.895 1.00 94.69 100 ILE A N 1
ATOM 787 C CA . ILE A 1 100 ? 12.141 -0.006 -9.911 1.00 94.69 100 ILE A CA 1
ATOM 788 C C . ILE A 1 100 ? 12.204 1.529 -9.999 1.00 94.69 100 ILE A C 1
ATOM 790 O O . ILE A 1 100 ? 11.282 2.150 -10.542 1.00 94.69 100 ILE A O 1
ATOM 794 N N . ILE A 1 101 ? 13.278 2.117 -9.460 1.00 92.38 101 ILE A N 1
ATOM 795 C CA . ILE A 1 101 ? 13.630 3.546 -9.484 1.00 92.38 101 ILE A CA 1
ATOM 796 C C . ILE A 1 101 ? 15.106 3.736 -9.814 1.00 92.38 101 ILE A C 1
ATOM 798 O O . ILE A 1 101 ? 15.875 2.769 -9.614 1.00 92.38 101 ILE A O 1
#